Protein AF-A0A7Y2L9J0-F1 (afdb_monomer_lite)

Structure (mm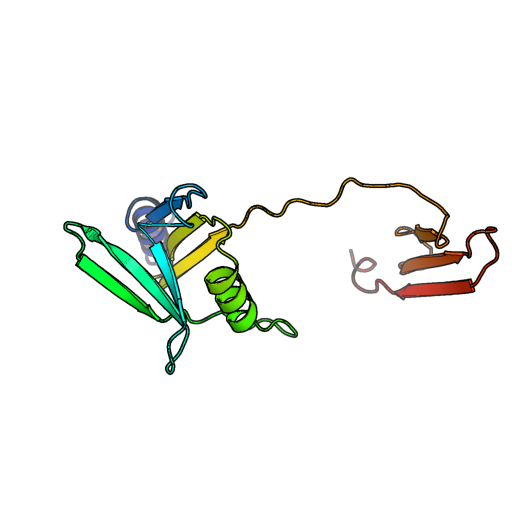CIF, N/CA/C/O backbone):
data_AF-A0A7Y2L9J0-F1
#
_entry.id   AF-A0A7Y2L9J0-F1
#
loop_
_atom_site.group_PDB
_atom_site.id
_atom_site.type_symbol
_atom_site.label_atom_id
_atom_site.label_alt_id
_atom_site.label_comp_id
_atom_site.label_asym_id
_atom_site.label_entity_id
_atom_site.label_seq_id
_atom_site.pdbx_PDB_ins_code
_atom_site.Cartn_x
_atom_site.Cartn_y
_atom_site.Cartn_z
_atom_site.occupancy
_atom_site.B_iso_or_equiv
_atom_site.auth_seq_id
_atom_site.auth_comp_id
_atom_site.auth_asym_id
_atom_site.auth_atom_id
_atom_site.pdbx_PDB_model_num
ATOM 1 N N . HIS A 1 1 ? 18.841 -3.427 34.883 1.00 58.50 1 HIS A N 1
ATOM 2 C CA . HIS A 1 1 ? 17.382 -3.482 35.114 1.00 58.50 1 HIS A CA 1
ATOM 3 C C . HIS A 1 1 ? 16.718 -2.318 34.394 1.00 58.50 1 HIS A C 1
ATOM 5 O O . HIS A 1 1 ? 17.109 -1.184 34.636 1.00 58.50 1 HIS A O 1
ATOM 11 N N . ILE A 1 2 ? 15.777 -2.582 33.481 1.00 63.69 2 ILE A N 1
ATOM 12 C CA . ILE A 1 2 ? 15.015 -1.525 32.793 1.00 63.69 2 ILE A CA 1
ATOM 13 C C . ILE A 1 2 ? 13.953 -1.020 33.776 1.00 63.69 2 ILE A C 1
ATOM 15 O O . ILE A 1 2 ? 12.999 -1.743 34.050 1.00 63.69 2 ILE A O 1
ATOM 19 N N . ASN A 1 3 ? 14.118 0.191 34.311 1.00 78.94 3 ASN A N 1
ATOM 20 C CA . ASN A 1 3 ? 13.195 0.798 35.276 1.00 78.94 3 ASN A CA 1
ATOM 21 C C . ASN A 1 3 ? 12.629 2.131 34.753 1.00 78.94 3 ASN A C 1
ATOM 23 O O . ASN A 1 3 ? 13.171 2.757 33.844 1.00 78.94 3 ASN A O 1
ATOM 27 N N . GLY A 1 4 ? 11.511 2.578 35.332 1.00 85.75 4 GLY A N 1
ATOM 28 C CA . GLY A 1 4 ? 10.929 3.894 35.047 1.00 85.75 4 GLY A CA 1
ATOM 29 C C . GLY A 1 4 ? 10.205 3.990 33.696 1.00 85.75 4 GLY A C 1
ATOM 30 O O . GLY A 1 4 ? 9.421 3.113 33.326 1.00 85.75 4 GLY A O 1
ATOM 31 N N . LYS A 1 5 ? 10.427 5.090 32.962 1.00 83.94 5 LYS A N 1
ATOM 32 C CA . LYS A 1 5 ? 9.701 5.417 31.715 1.00 83.94 5 LYS A CA 1
ATOM 33 C C . LYS A 1 5 ? 9.879 4.362 30.618 1.00 83.94 5 LYS A C 1
ATOM 35 O O . LYS A 1 5 ? 8.947 4.113 29.857 1.00 83.94 5 LYS A O 1
ATOM 40 N N . GLU A 1 6 ? 11.046 3.729 30.535 1.00 82.88 6 GLU A N 1
ATOM 41 C CA . GLU A 1 6 ? 11.325 2.697 29.527 1.00 82.88 6 GLU A CA 1
ATOM 42 C C . GLU A 1 6 ? 10.538 1.409 29.775 1.00 82.88 6 GLU A C 1
ATOM 44 O O . GLU A 1 6 ? 9.996 0.827 28.836 1.00 82.88 6 GLU A O 1
ATOM 49 N N . TYR A 1 7 ? 10.382 1.013 31.041 1.00 86.31 7 TYR A N 1
ATOM 50 C CA . TYR A 1 7 ? 9.562 -0.137 31.417 1.00 86.31 7 TYR A CA 1
ATOM 51 C C . TYR A 1 7 ? 8.086 0.082 31.058 1.00 86.31 7 TYR A C 1
ATOM 53 O O . TYR A 1 7 ? 7.443 -0.802 30.492 1.00 86.31 7 TYR A O 1
ATOM 61 N N . GLN A 1 8 ? 7.558 1.286 31.305 1.00 86.25 8 GLN A N 1
ATOM 62 C CA . GLN A 1 8 ? 6.183 1.631 30.929 1.00 86.25 8 GLN A CA 1
ATOM 63 C C . GLN A 1 8 ? 5.983 1.619 29.409 1.00 86.25 8 GLN A C 1
ATOM 65 O O . GLN A 1 8 ? 5.018 1.028 28.931 1.00 86.25 8 GLN A O 1
ATOM 70 N N . LYS A 1 9 ? 6.930 2.169 28.632 1.00 86.50 9 LYS A N 1
ATOM 71 C CA . LYS A 1 9 ? 6.905 2.071 27.160 1.00 86.50 9 LYS A CA 1
ATOM 72 C C . LYS A 1 9 ? 6.875 0.614 26.693 1.00 86.50 9 LYS A C 1
ATOM 74 O O . LYS A 1 9 ? 6.109 0.271 25.793 1.00 86.50 9 LYS A O 1
ATOM 79 N N . LEU A 1 10 ? 7.685 -0.248 27.310 1.00 86.62 10 LEU A N 1
ATOM 80 C CA . LEU A 1 10 ? 7.726 -1.671 26.985 1.00 86.62 10 LEU A CA 1
ATOM 81 C C . LEU A 1 10 ? 6.393 -2.359 27.314 1.00 86.62 10 LEU A C 1
ATOM 83 O O . LEU A 1 10 ? 5.890 -3.125 26.495 1.00 86.62 10 LEU A O 1
ATOM 87 N N . LYS A 1 11 ? 5.791 -2.045 28.468 1.00 86.50 11 LYS A N 1
ATOM 88 C CA . LYS A 1 11 ? 4.487 -2.569 28.897 1.00 86.50 11 LYS A CA 1
ATOM 89 C C . LYS A 1 11 ? 3.362 -2.151 27.948 1.00 86.50 11 LYS A C 1
ATOM 91 O O . LYS A 1 11 ? 2.595 -3.013 27.524 1.00 86.50 11 LYS A O 1
ATOM 96 N N . THR A 1 12 ? 3.302 -0.877 27.553 1.00 85.81 12 THR A N 1
ATOM 97 C CA . THR A 1 12 ? 2.335 -0.380 26.559 1.00 85.81 12 THR A CA 1
ATOM 98 C C . THR A 1 12 ? 2.509 -1.102 25.228 1.00 85.81 12 THR A C 1
ATOM 100 O O . THR A 1 12 ? 1.557 -1.686 24.722 1.00 85.81 12 THR A O 1
ATOM 103 N N . LYS A 1 13 ? 3.742 -1.181 24.711 1.00 85.31 13 LYS A N 1
ATOM 104 C CA . LYS A 1 13 ? 4.046 -1.895 23.460 1.00 85.31 13 LYS A CA 1
ATOM 105 C C . LYS A 1 13 ? 3.641 -3.373 23.520 1.00 85.31 13 LYS A C 1
ATOM 107 O O . LYS A 1 13 ? 3.156 -3.923 22.534 1.00 85.31 13 LYS A O 1
ATOM 112 N N . TRP A 1 14 ? 3.838 -4.029 24.663 1.00 85.69 14 TRP A N 1
ATOM 113 C CA . TRP A 1 14 ? 3.397 -5.408 24.887 1.00 85.69 14 TRP A CA 1
ATOM 114 C C . TRP A 1 14 ? 1.875 -5.550 24.880 1.00 85.69 14 TRP A C 1
ATOM 116 O O . TRP A 1 14 ? 1.360 -6.498 24.288 1.00 85.69 14 TRP A O 1
ATOM 126 N N . GLN A 1 15 ? 1.156 -4.625 25.516 1.00 85.12 15 GLN A N 1
ATOM 127 C CA . GLN A 1 15 ? -0.305 -4.631 25.521 1.00 85.12 15 GLN A CA 1
ATOM 128 C C . GLN A 1 15 ? -0.877 -4.372 24.125 1.00 85.12 15 GLN A C 1
ATOM 130 O O . GLN A 1 15 ? -1.710 -5.156 23.682 1.00 85.12 15 GLN A O 1
ATOM 135 N N . GLU A 1 16 ? -0.379 -3.362 23.407 1.00 85.25 16 GLU A N 1
ATOM 136 C CA . GLU A 1 16 ? -0.790 -3.035 22.031 1.00 85.25 16 GLU A CA 1
ATOM 137 C C . GLU A 1 16 ? -0.548 -4.202 21.057 1.00 85.25 16 GLU A C 1
ATOM 139 O O . GLU A 1 16 ? -1.363 -4.491 20.187 1.00 85.25 16 GLU A O 1
ATOM 144 N N . ARG A 1 17 ? 0.541 -4.961 21.231 1.00 79.81 17 ARG A N 1
ATOM 145 C CA . ARG A 1 17 ? 0.794 -6.164 20.417 1.00 79.81 17 ARG A CA 1
ATOM 146 C C . ARG A 1 17 ? -0.216 -7.288 20.650 1.00 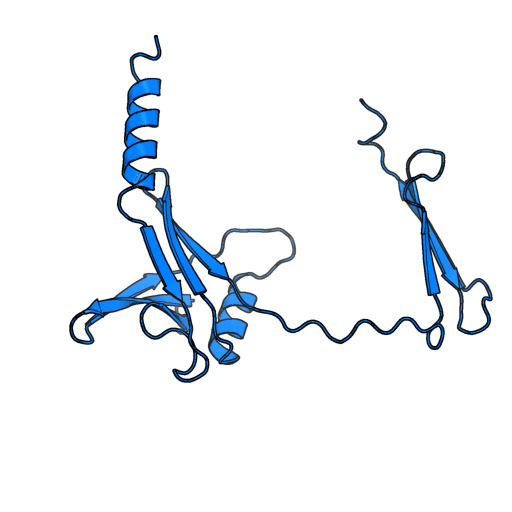79.81 17 ARG A C 1
ATOM 148 O O . ARG A 1 17 ? -0.412 -8.105 19.756 1.00 79.81 17 ARG A O 1
ATOM 155 N N . ARG A 1 18 ? -0.815 -7.370 21.841 1.00 76.75 18 ARG A N 1
ATOM 156 C CA . ARG A 1 18 ? -1.741 -8.454 22.220 1.00 76.75 18 ARG A CA 1
ATOM 157 C C . ARG A 1 18 ? -3.211 -8.048 22.154 1.00 76.75 18 ARG A C 1
ATOM 159 O O . ARG A 1 18 ? -4.065 -8.925 22.099 1.00 76.75 18 ARG A O 1
ATOM 166 N N . LYS A 1 19 ? -3.514 -6.751 22.201 1.00 73.69 19 LYS A N 1
ATOM 167 C CA . LYS A 1 19 ? -4.869 -6.195 22.239 1.00 73.69 19 LYS A CA 1
ATOM 168 C C . LYS A 1 19 ? -4.981 -5.058 21.227 1.00 73.69 19 LYS A C 1
ATOM 170 O O . LYS A 1 19 ? -4.120 -4.190 21.192 1.00 73.69 19 LYS A O 1
ATOM 175 N N . GLY A 1 20 ? -6.066 -5.046 20.453 1.00 69.50 20 GLY A N 1
ATOM 176 C CA . GLY A 1 20 ? -6.329 -3.985 19.472 1.00 69.50 20 GLY A CA 1
ATOM 177 C C . GLY A 1 20 ? -5.794 -4.259 18.064 1.00 69.50 20 GLY A C 1
ATOM 178 O O . GLY A 1 20 ? -5.693 -3.323 17.277 1.00 69.50 20 GLY A O 1
ATOM 179 N N . ASN A 1 21 ? -5.479 -5.520 17.744 1.00 80.38 21 ASN A N 1
ATOM 180 C CA . ASN A 1 21 ? -5.181 -5.934 16.376 1.00 80.38 21 ASN A CA 1
ATOM 181 C C . ASN A 1 21 ? -6.410 -6.602 15.756 1.00 80.38 21 ASN A C 1
ATOM 183 O O . ASN A 1 21 ? -6.978 -7.520 16.347 1.00 80.38 21 ASN A O 1
ATOM 187 N N . LEU A 1 22 ? -6.805 -6.146 14.570 1.00 87.44 22 LEU A N 1
ATOM 188 C CA . LEU A 1 22 ? -7.852 -6.765 13.758 1.00 87.44 22 LEU A CA 1
ATOM 189 C C . LEU A 1 22 ? -7.223 -7.182 12.439 1.00 87.44 22 LEU A C 1
ATOM 191 O O . LEU A 1 22 ? -6.637 -6.349 11.758 1.00 87.44 22 LEU A O 1
ATOM 195 N N . TYR A 1 23 ? -7.385 -8.442 12.059 1.00 89.56 23 TYR A N 1
ATOM 196 C CA . TYR A 1 23 ? -7.053 -8.897 10.718 1.00 89.56 23 TYR A CA 1
ATOM 197 C C . TYR A 1 23 ? -8.323 -9.364 10.026 1.00 89.56 23 TYR A C 1
ATOM 199 O O . TYR A 1 23 ? -9.092 -10.157 10.572 1.00 89.56 23 TYR A O 1
ATOM 207 N N . SER A 1 24 ? -8.545 -8.861 8.820 1.00 89.31 24 SER A N 1
ATOM 208 C CA . SER A 1 24 ? -9.672 -9.251 8.000 1.00 89.31 24 SER A CA 1
ATOM 209 C C . SER A 1 24 ? -9.214 -9.493 6.575 1.00 89.31 24 SER A C 1
ATOM 211 O O . SER A 1 24 ? -8.673 -8.607 5.918 1.00 89.31 24 SER A O 1
ATOM 213 N N . ARG A 1 25 ? -9.462 -10.708 6.096 1.00 89.31 25 ARG A N 1
ATOM 214 C CA . ARG A 1 25 ? -9.143 -11.129 4.738 1.00 89.31 25 ARG A CA 1
ATOM 215 C C . ARG A 1 25 ? -10.321 -10.851 3.803 1.00 89.31 25 ARG A C 1
ATOM 217 O O . ARG A 1 25 ? -11.462 -11.172 4.133 1.00 89.31 25 ARG A O 1
ATOM 224 N N . GLY A 1 26 ? -10.031 -10.274 2.641 1.00 85.75 26 GLY A N 1
ATOM 225 C CA . GLY A 1 26 ? -10.986 -10.149 1.544 1.00 85.75 26 GLY A CA 1
ATOM 226 C C . GLY A 1 26 ? -11.167 -11.458 0.779 1.00 85.75 26 GLY A C 1
ATOM 227 O O . GLY A 1 26 ? -10.253 -12.272 0.689 1.00 85.75 26 GLY A O 1
ATOM 228 N N . ASP A 1 27 ? -12.352 -11.644 0.210 1.00 78.44 27 ASP A N 1
ATOM 229 C CA . ASP A 1 27 ? -12.738 -12.822 -0.558 1.00 78.44 27 ASP A CA 1
ATOM 230 C C . ASP A 1 27 ? -13.367 -12.383 -1.889 1.00 78.44 27 ASP A C 1
ATOM 232 O O . ASP A 1 27 ? -14.320 -11.595 -1.929 1.00 78.44 27 ASP A O 1
ATOM 236 N N . LYS A 1 28 ? -12.837 -12.908 -3.000 1.00 79.94 28 LYS A N 1
ATOM 237 C CA . LYS A 1 28 ? -13.317 -12.612 -4.357 1.00 79.94 28 LYS A CA 1
ATOM 238 C C . LYS A 1 28 ? -14.797 -12.975 -4.521 1.00 79.94 28 LYS A C 1
ATOM 240 O O . LYS A 1 28 ? -15.560 -12.193 -5.085 1.00 79.94 28 LYS A O 1
ATOM 245 N N . SER A 1 29 ? -15.236 -14.098 -3.944 1.00 78.25 29 SER A N 1
ATOM 246 C CA . SER A 1 29 ? -16.634 -14.556 -3.975 1.00 78.25 29 SER A CA 1
ATOM 247 C C . SER A 1 29 ? -17.592 -13.627 -3.219 1.00 78.25 29 SER A C 1
ATOM 249 O O . SER A 1 29 ? -18.805 -13.671 -3.428 1.00 78.25 29 SER A O 1
ATOM 251 N N . LYS A 1 30 ? -17.058 -12.764 -2.344 1.00 76.19 30 LYS A N 1
ATOM 252 C CA . LYS A 1 30 ? -17.811 -11.814 -1.513 1.00 76.19 30 LYS A CA 1
ATOM 253 C C . LYS A 1 30 ? -17.617 -10.356 -1.939 1.00 76.19 30 LYS A C 1
ATOM 255 O O . LYS A 1 30 ? -17.971 -9.448 -1.183 1.00 76.19 30 LYS A O 1
ATOM 260 N N . LYS A 1 31 ? -17.106 -10.127 -3.158 1.00 71.50 31 LYS A N 1
ATOM 261 C CA . LYS A 1 31 ? -16.792 -8.793 -3.703 1.00 71.50 31 LYS A CA 1
ATOM 262 C C . LYS A 1 31 ? -15.828 -8.027 -2.785 1.00 71.50 31 LYS A C 1
ATOM 264 O O . LYS A 1 31 ? -16.106 -6.904 -2.362 1.00 71.50 31 LYS A O 1
ATOM 269 N N . GLY A 1 32 ? -14.740 -8.684 -2.389 1.00 77.75 32 GLY A N 1
ATOM 270 C CA . GLY A 1 32 ? -13.706 -8.120 -1.528 1.00 77.75 32 GLY A CA 1
ATOM 271 C C . GLY A 1 32 ? -13.947 -8.411 -0.051 1.00 77.75 32 GLY A C 1
ATOM 272 O O . GLY A 1 32 ? -14.236 -9.540 0.335 1.00 77.75 32 GLY A O 1
ATOM 273 N N . ASN A 1 33 ? -13.784 -7.409 0.809 1.00 79.25 33 ASN A N 1
ATOM 274 C CA . ASN A 1 33 ? -13.802 -7.614 2.254 1.00 79.25 33 ASN A CA 1
ATOM 275 C C . ASN A 1 33 ? -15.121 -7.136 2.896 1.00 79.25 33 ASN A C 1
ATOM 277 O O . ASN A 1 33 ? -15.498 -5.966 2.801 1.00 79.25 33 ASN A O 1
ATOM 281 N N . LEU A 1 34 ? -15.845 -8.066 3.532 1.00 76.38 34 LEU A N 1
ATOM 282 C CA . LEU A 1 34 ? -17.144 -7.800 4.166 1.00 76.38 34 LEU A CA 1
ATOM 283 C C . LEU A 1 34 ? -17.025 -7.119 5.533 1.00 76.38 34 LEU A C 1
ATOM 285 O O . LEU A 1 34 ? -17.916 -6.353 5.910 1.00 76.38 34 LEU A O 1
ATOM 289 N N . ASN A 1 35 ? -15.944 -7.392 6.265 1.00 84.88 35 ASN A N 1
ATOM 290 C CA . ASN A 1 35 ? -15.755 -6.902 7.629 1.00 84.88 35 ASN A CA 1
ATOM 291 C C . ASN A 1 35 ? -15.026 -5.559 7.658 1.00 84.88 35 ASN A C 1
ATOM 293 O O . ASN A 1 35 ? -15.282 -4.761 8.554 1.00 84.88 35 ASN A O 1
ATOM 297 N N . THR A 1 36 ? -14.171 -5.284 6.673 1.00 88.00 36 THR A N 1
ATOM 298 C CA . THR A 1 36 ? -13.450 -4.014 6.540 1.00 88.00 36 THR A CA 1
ATOM 299 C C . THR A 1 36 ? -13.409 -3.564 5.080 1.00 88.00 36 THR A C 1
ATOM 301 O O . THR A 1 36 ? -12.690 -4.161 4.282 1.00 88.00 36 THR A O 1
ATOM 304 N N . ARG A 1 37 ? -14.156 -2.515 4.714 1.00 89.81 37 ARG A N 1
ATOM 305 C CA . ARG A 1 37 ? -14.290 -2.043 3.323 1.00 89.81 37 ARG A CA 1
ATOM 306 C C . ARG A 1 37 ? -13.819 -0.597 3.153 1.00 89.81 37 ARG A C 1
ATOM 308 O O . ARG A 1 37 ? -14.137 0.237 3.992 1.00 89.81 37 ARG A O 1
ATOM 315 N N . ILE A 1 38 ? -13.080 -0.310 2.083 1.00 90.88 38 ILE A N 1
ATOM 316 C CA . ILE A 1 38 ? -12.747 1.056 1.673 1.00 90.88 38 ILE A CA 1
ATOM 317 C C . ILE A 1 38 ? -13.985 1.634 0.984 1.00 90.88 38 ILE A C 1
ATOM 319 O O . ILE A 1 38 ? -14.559 0.992 0.110 1.00 90.88 38 ILE A O 1
ATOM 323 N N . GLU A 1 39 ? -14.413 2.815 1.411 1.00 90.94 39 GLU A N 1
ATOM 324 C CA . GLU A 1 39 ? -15.506 3.564 0.798 1.00 90.94 39 GLU A CA 1
ATOM 325 C C . GLU A 1 39 ? -15.045 4.995 0.528 1.00 90.94 39 GLU A C 1
ATOM 327 O O . GLU A 1 39 ? -14.664 5.721 1.451 1.00 90.94 39 GLU A O 1
ATOM 332 N N . VAL A 1 40 ? -15.093 5.401 -0.739 1.00 89.88 40 VAL A N 1
ATOM 333 C CA . VAL A 1 40 ? -14.820 6.775 -1.166 1.00 89.88 40 VAL A CA 1
ATOM 334 C C . VAL A 1 40 ? -16.126 7.566 -1.134 1.00 89.88 40 VAL A C 1
ATOM 336 O O . VAL A 1 40 ? -17.140 7.131 -1.677 1.00 89.88 40 VAL A O 1
ATOM 339 N N . LYS A 1 41 ? -16.116 8.710 -0.447 1.00 88.88 41 LYS A N 1
ATOM 340 C CA . LYS A 1 41 ? -17.244 9.644 -0.316 1.00 88.88 41 LYS A CA 1
ATOM 341 C C . LYS A 1 41 ? -16.772 11.052 -0.682 1.00 88.88 41 LYS A C 1
ATOM 343 O O . LYS A 1 41 ? -15.571 11.309 -0.700 1.00 88.88 41 LYS A O 1
ATOM 348 N N . GLU A 1 42 ? -17.701 11.985 -0.896 1.00 85.50 42 GLU A N 1
ATOM 349 C CA . GLU A 1 42 ? -17.381 13.381 -1.260 1.00 85.50 42 GLU A CA 1
ATOM 350 C C . GLU A 1 42 ? -16.379 14.055 -0.304 1.00 85.50 42 GLU A C 1
ATOM 352 O O . GLU A 1 42 ? -15.557 14.862 -0.722 1.00 85.50 42 GLU A O 1
ATOM 357 N N . ASN A 1 43 ? -16.407 13.704 0.986 1.00 87.12 43 ASN A N 1
ATOM 358 C CA . ASN A 1 43 ? -15.554 14.289 2.027 1.00 87.12 43 ASN A CA 1
ATOM 359 C C . ASN A 1 43 ? -14.292 13.461 2.364 1.00 87.12 43 ASN A C 1
ATOM 361 O O . ASN A 1 43 ? -13.603 13.746 3.359 1.00 87.12 43 ASN A O 1
ATOM 365 N N . GLY A 1 44 ? -13.988 12.446 1.550 1.00 88.25 44 GLY A N 1
ATOM 366 C CA . GLY A 1 44 ? -12.756 11.664 1.599 1.00 88.25 44 GLY A CA 1
ATOM 367 C C . GLY A 1 44 ? -12.969 10.152 1.632 1.00 88.25 44 GLY A C 1
ATOM 368 O O . GLY A 1 44 ? -14.062 9.630 1.413 1.00 88.25 44 GLY A O 1
ATOM 369 N N . THR A 1 45 ? -11.889 9.444 1.944 1.00 91.00 45 THR A N 1
ATOM 370 C CA . THR A 1 45 ? -11.841 7.979 1.937 1.00 91.00 45 THR A CA 1
ATOM 371 C C . THR A 1 45 ? -11.988 7.422 3.350 1.00 91.00 45 THR A C 1
ATOM 373 O O . THR A 1 45 ? -11.314 7.865 4.285 1.00 91.00 45 THR A O 1
ATOM 376 N N . PHE A 1 46 ? -12.860 6.431 3.523 1.00 92.81 46 PHE A N 1
ATOM 377 C CA . PHE A 1 46 ? -13.194 5.844 4.819 1.00 92.81 46 PHE A CA 1
ATOM 378 C C . PHE A 1 46 ? -12.977 4.337 4.825 1.00 92.81 46 PHE A C 1
ATOM 380 O O . PHE A 1 46 ? -13.230 3.651 3.841 1.00 92.81 46 PHE A O 1
ATOM 387 N N . LEU A 1 47 ? -12.575 3.810 5.978 1.00 93.06 47 LEU A N 1
ATOM 388 C CA . LEU A 1 47 ? -12.649 2.394 6.283 1.00 93.06 47 LEU A CA 1
ATOM 389 C C . LEU A 1 47 ? -13.954 2.121 7.033 1.00 93.06 47 LEU A C 1
ATOM 391 O O . LEU A 1 47 ? -14.112 2.529 8.186 1.00 93.06 47 LEU A O 1
ATOM 395 N N . ARG A 1 48 ? -14.879 1.411 6.391 1.00 93.19 48 ARG A N 1
ATOM 396 C CA . ARG A 1 48 ? -16.057 0.831 7.035 1.00 93.19 48 ARG A CA 1
ATOM 397 C C . ARG A 1 48 ? -15.652 -0.439 7.770 1.00 93.19 48 ARG A C 1
ATOM 399 O O . ARG A 1 48 ? -15.176 -1.372 7.131 1.00 93.19 48 ARG A O 1
ATOM 406 N N . ILE A 1 49 ? -15.905 -0.514 9.070 1.00 92.56 49 ILE A N 1
ATOM 407 C CA . ILE A 1 49 ? -15.598 -1.668 9.922 1.00 92.56 49 ILE A CA 1
ATOM 408 C C . ILE A 1 49 ? -16.909 -2.232 10.477 1.00 92.56 49 ILE A C 1
ATOM 410 O O . ILE A 1 49 ? -17.690 -1.504 11.085 1.00 92.56 49 ILE A O 1
ATOM 414 N N . ASN A 1 50 ? -17.165 -3.520 10.260 1.00 91.31 50 ASN A N 1
ATOM 415 C CA . ASN A 1 50 ? -18.314 -4.230 10.819 1.00 91.31 50 ASN A CA 1
ATOM 416 C C . ASN A 1 50 ? -18.083 -4.509 12.310 1.00 91.31 50 ASN A C 1
ATOM 418 O O . ASN A 1 50 ? -17.068 -5.098 12.675 1.00 91.31 50 ASN A O 1
ATOM 422 N N . VAL A 1 51 ? -19.031 -4.106 13.155 1.00 90.25 51 VAL A N 1
ATOM 423 C CA . VAL A 1 51 ? -18.983 -4.302 14.617 1.00 90.25 51 VAL A CA 1
ATOM 424 C C . VAL A 1 51 ? -20.011 -5.327 15.116 1.00 90.25 51 VAL A C 1
ATOM 426 O O . VAL A 1 51 ? -20.252 -5.427 16.314 1.00 90.25 51 VAL A O 1
ATOM 429 N N . GLY A 1 52 ? -20.595 -6.113 14.205 1.00 87.88 52 GLY A N 1
ATOM 430 C CA . GLY A 1 52 ? -21.614 -7.128 14.488 1.00 87.88 52 GLY A CA 1
ATOM 431 C C . GLY A 1 52 ? -23.018 -6.677 14.083 1.00 87.88 52 GLY A C 1
ATOM 432 O O . GLY A 1 52 ? -23.265 -5.493 13.890 1.00 87.88 52 GLY A O 1
ATOM 433 N N . GLU A 1 53 ? -23.946 -7.625 13.911 1.00 88.88 53 GLU A N 1
ATOM 434 C CA . GLU A 1 53 ? -25.374 -7.345 13.637 1.00 88.88 53 GLU A CA 1
ATOM 435 C C . GLU A 1 53 ? -25.636 -6.382 12.458 1.00 88.88 53 GLU A C 1
ATOM 437 O O . GLU A 1 53 ? -26.605 -5.629 12.464 1.00 88.88 53 GLU A O 1
ATOM 442 N N . ARG A 1 54 ? -24.762 -6.381 11.438 1.00 84.69 54 ARG A N 1
ATOM 443 C CA . ARG A 1 54 ? -24.803 -5.424 10.308 1.00 84.69 54 ARG A CA 1
ATOM 444 C C . ARG A 1 54 ? -24.686 -3.952 10.739 1.00 84.69 54 ARG A C 1
ATOM 446 O O . ARG A 1 54 ? -25.096 -3.058 10.003 1.00 84.69 54 ARG A O 1
ATOM 453 N N . LYS A 1 55 ? -24.107 -3.693 11.910 1.00 91.81 55 LYS A N 1
ATOM 454 C CA . LYS A 1 55 ? -23.712 -2.363 12.372 1.00 91.81 55 LYS A CA 1
ATOM 455 C C . LYS A 1 55 ? -22.291 -2.078 11.905 1.00 91.81 55 LYS A C 1
ATOM 457 O O . LYS A 1 55 ? -21.427 -2.958 11.904 1.00 91.81 55 LYS A O 1
ATOM 462 N N . TYR A 1 56 ? -22.051 -0.830 11.525 1.00 93.44 56 TYR A N 1
ATOM 463 C CA . TYR A 1 56 ? -20.773 -0.395 10.980 1.00 93.44 56 TYR A CA 1
ATOM 464 C C . TYR A 1 56 ? -20.289 0.872 11.669 1.00 93.44 56 TYR A C 1
ATOM 466 O O . TYR A 1 56 ? -21.077 1.765 11.972 1.00 93.44 56 TYR A O 1
ATOM 474 N N . VAL A 1 57 ? -18.977 0.960 11.859 1.00 93.62 57 VAL A N 1
ATOM 475 C CA . VAL A 1 57 ? -18.283 2.202 12.207 1.00 93.62 57 VAL A CA 1
ATOM 476 C C . VAL A 1 57 ? -17.419 2.642 11.033 1.00 93.62 57 VAL A C 1
ATOM 478 O O . VAL A 1 57 ? -16.969 1.817 10.237 1.00 93.62 57 VAL A O 1
ATOM 481 N N . TYR A 1 58 ? -17.194 3.946 10.918 1.00 93.44 58 TYR A N 1
ATOM 482 C CA . TYR A 1 58 ? -16.447 4.543 9.816 1.00 93.44 58 TYR A CA 1
ATOM 483 C C . TYR A 1 58 ? -15.250 5.307 10.363 1.00 93.44 58 TYR A C 1
ATOM 485 O O . TYR A 1 58 ? -15.411 6.233 11.154 1.00 93.44 58 TYR A O 1
ATOM 493 N N . ALA A 1 59 ? -14.054 4.932 9.921 1.00 91.81 59 ALA A N 1
ATOM 494 C CA . ALA A 1 59 ? -12.823 5.638 10.245 1.00 91.81 59 ALA A CA 1
ATOM 495 C C . ALA A 1 59 ? -12.304 6.347 8.994 1.00 91.81 59 ALA A C 1
ATOM 497 O O . ALA A 1 59 ? -12.098 5.705 7.965 1.00 91.81 59 ALA A O 1
ATOM 498 N N . LYS A 1 60 ? -12.089 7.664 9.062 1.00 91.44 60 LYS A N 1
ATOM 499 C CA . LYS A 1 60 ? -11.466 8.399 7.955 1.00 91.44 60 LYS A CA 1
ATOM 500 C C . LYS A 1 60 ? -10.024 7.917 7.789 1.00 91.44 60 LYS A C 1
ATOM 502 O O . LYS A 1 60 ? -9.263 7.918 8.755 1.00 91.44 60 LYS A O 1
ATOM 507 N N . ILE A 1 61 ? -9.653 7.501 6.582 1.00 89.50 61 ILE A N 1
ATOM 508 C CA . ILE A 1 61 ? -8.289 7.071 6.279 1.00 89.50 61 ILE A CA 1
ATOM 509 C C . ILE A 1 61 ? -7.479 8.315 5.926 1.00 89.50 61 ILE A C 1
ATOM 511 O O . ILE A 1 61 ? -7.806 9.033 4.987 1.00 89.50 61 ILE A O 1
ATOM 515 N N . GLN A 1 62 ? -6.406 8.557 6.673 1.00 84.81 62 GLN A N 1
ATOM 516 C CA . GLN A 1 62 ? -5.391 9.538 6.305 1.00 84.81 62 GLN A CA 1
ATOM 517 C C . GLN A 1 62 ? -4.214 8.787 5.701 1.00 84.81 62 GLN A C 1
ATOM 519 O O . GLN A 1 62 ? -3.420 8.162 6.410 1.00 84.81 62 GLN A O 1
ATOM 524 N N . ALA A 1 63 ? -4.127 8.794 4.375 1.00 74.75 63 ALA A N 1
ATOM 525 C CA . ALA A 1 63 ? -3.016 8.161 3.697 1.00 74.75 63 ALA A CA 1
ATOM 526 C C . ALA A 1 63 ? -1.732 8.948 4.011 1.00 74.75 63 ALA A C 1
ATOM 528 O O . ALA A 1 63 ? -1.637 10.138 3.729 1.00 74.75 63 ALA A O 1
ATOM 529 N N . GLY A 1 64 ? -0.746 8.309 4.648 1.00 67.25 64 GLY A N 1
ATOM 530 C CA . GLY A 1 64 ? 0.480 9.009 5.044 1.00 67.25 64 GLY A CA 1
ATOM 531 C C . GLY A 1 64 ? 1.198 9.636 3.842 1.00 67.25 64 GLY A C 1
ATOM 532 O O . GLY A 1 64 ? 1.217 9.051 2.760 1.00 67.25 64 GLY A O 1
ATOM 533 N N . TRP A 1 65 ? 1.848 10.782 4.032 1.00 54.03 65 TRP A N 1
ATOM 534 C CA . TRP A 1 65 ? 2.597 11.464 2.973 1.00 54.03 65 TRP A CA 1
ATOM 535 C C . TRP A 1 65 ? 3.794 10.626 2.480 1.00 54.03 65 TRP A C 1
ATOM 537 O O . TRP A 1 65 ? 4.584 10.125 3.283 1.00 54.03 65 TRP A O 1
ATOM 547 N N . LYS A 1 66 ? 3.950 10.467 1.158 1.00 55.84 66 LYS A N 1
ATOM 548 C CA . LYS A 1 66 ? 5.190 9.986 0.523 1.00 55.84 66 LYS A CA 1
ATOM 549 C C . LYS A 1 66 ? 5.394 10.741 -0.792 1.00 55.84 66 LYS A C 1
ATOM 551 O O . LYS A 1 66 ? 4.485 10.789 -1.616 1.00 55.84 66 LYS A O 1
ATOM 556 N N . LYS A 1 67 ? 6.584 11.326 -0.978 1.00 46.88 67 LYS A N 1
ATOM 557 C CA . LYS A 1 67 ? 6.959 12.087 -2.183 1.00 46.88 67 LYS A CA 1
ATOM 558 C C . LYS A 1 67 ? 6.647 11.253 -3.439 1.00 46.88 67 LYS A C 1
ATOM 560 O O . LYS A 1 67 ? 7.038 10.089 -3.502 1.00 46.88 67 LYS A O 1
ATOM 565 N N . ASN A 1 68 ? 5.929 11.846 -4.393 1.00 53.66 68 ASN A N 1
ATOM 566 C CA . ASN A 1 68 ? 5.554 11.264 -5.693 1.00 53.66 68 ASN A CA 1
ATOM 567 C C . ASN A 1 68 ? 4.582 10.064 -5.675 1.00 53.66 68 ASN A C 1
ATOM 569 O O . ASN A 1 68 ? 4.508 9.343 -6.666 1.00 53.66 68 ASN A O 1
ATOM 573 N N . LYS A 1 69 ? 3.819 9.821 -4.597 1.00 62.72 69 LYS A N 1
ATOM 574 C CA . LYS A 1 69 ? 2.722 8.831 -4.626 1.00 62.72 69 LYS A CA 1
ATOM 575 C C . LYS A 1 69 ? 1.432 9.402 -4.046 1.00 62.72 69 LYS A C 1
ATOM 577 O O . LYS A 1 69 ? 1.358 9.655 -2.845 1.00 62.72 69 LYS A O 1
ATOM 582 N N . ASN A 1 70 ? 0.400 9.521 -4.884 1.00 74.94 70 ASN A N 1
ATOM 583 C CA . ASN A 1 70 ? -0.957 9.802 -4.428 1.00 74.94 70 ASN A CA 1
ATOM 584 C C . ASN A 1 70 ? -1.571 8.521 -3.839 1.00 74.94 70 ASN A C 1
ATOM 586 O O . ASN A 1 70 ? -2.213 7.735 -4.530 1.00 74.94 70 ASN A O 1
ATOM 590 N N . ARG A 1 71 ? -1.327 8.282 -2.547 1.00 74.12 71 ARG A N 1
ATOM 591 C CA . ARG A 1 71 ? -1.875 7.110 -1.852 1.00 74.12 71 ARG A CA 1
ATOM 592 C C . ARG A 1 71 ? -3.401 7.146 -1.721 1.00 74.12 71 ARG A C 1
ATOM 594 O O . ARG A 1 71 ? -3.987 6.084 -1.553 1.00 74.12 71 ARG A O 1
ATOM 601 N N . GLU A 1 72 ? -4.034 8.316 -1.797 1.00 78.12 72 GLU A N 1
ATOM 602 C CA . GLU A 1 72 ? -5.500 8.402 -1.840 1.00 78.12 72 GLU A CA 1
ATOM 603 C C . GLU A 1 72 ? -6.034 7.832 -3.155 1.00 78.12 72 GLU A C 1
ATOM 605 O O . GLU A 1 72 ? -6.969 7.038 -3.122 1.00 78.12 72 GLU A O 1
ATOM 610 N N . GLY A 1 73 ? -5.362 8.129 -4.274 1.00 82.12 73 GLY A N 1
ATOM 611 C CA . GLY A 1 73 ? -5.664 7.534 -5.579 1.00 82.12 73 GLY A CA 1
ATOM 612 C C . GLY A 1 73 ? -5.583 6.006 -5.559 1.00 82.12 73 GLY A C 1
ATOM 613 O O . GLY A 1 73 ? -6.512 5.340 -5.994 1.00 82.12 73 GLY A O 1
ATOM 614 N N . ILE A 1 74 ? -4.543 5.443 -4.934 1.00 82.94 74 ILE A N 1
ATOM 615 C CA . ILE A 1 74 ? -4.411 3.981 -4.779 1.00 82.94 74 ILE A CA 1
ATOM 616 C C . ILE A 1 74 ? -5.597 3.398 -3.991 1.00 82.94 74 ILE A C 1
ATOM 618 O O . ILE A 1 74 ? -6.158 2.377 -4.374 1.00 82.94 74 ILE A O 1
ATOM 622 N N . LEU A 1 75 ? -6.008 4.030 -2.884 1.00 85.44 75 LEU A N 1
ATOM 623 C CA . LEU A 1 75 ? -7.159 3.562 -2.098 1.00 85.44 75 LEU A CA 1
ATOM 624 C C . LEU A 1 75 ? -8.467 3.620 -2.894 1.00 85.44 75 LEU A C 1
ATOM 626 O O . LEU A 1 75 ? -9.313 2.738 -2.741 1.00 85.44 75 LEU A O 1
ATOM 630 N N . GLN A 1 76 ? -8.623 4.639 -3.734 1.00 84.81 76 GLN A N 1
ATOM 631 C CA . GLN A 1 76 ? -9.771 4.773 -4.617 1.00 84.81 76 GLN A CA 1
ATOM 632 C C . GLN A 1 76 ? -9.787 3.685 -5.700 1.00 84.81 76 GLN A C 1
ATOM 634 O O . GLN A 1 76 ? -10.798 3.003 -5.843 1.00 84.81 76 GLN A O 1
ATOM 639 N N . GLU A 1 77 ? -8.659 3.425 -6.364 1.00 85.69 77 GLU A N 1
ATOM 640 C CA . GLU A 1 77 ? -8.528 2.323 -7.331 1.00 85.69 77 GLU A CA 1
ATOM 641 C C . GLU A 1 77 ? -8.869 0.966 -6.697 1.00 85.69 77 GLU A C 1
ATOM 643 O O . GLU A 1 77 ? -9.589 0.151 -7.276 1.00 85.69 77 GLU A O 1
ATOM 648 N N . ILE A 1 78 ? -8.426 0.721 -5.460 1.00 84.88 78 ILE A N 1
ATOM 649 C CA . ILE A 1 78 ? -8.779 -0.502 -4.722 1.00 84.88 78 ILE A CA 1
ATOM 650 C C . ILE A 1 78 ? -10.291 -0.577 -4.474 1.00 84.88 78 ILE A C 1
ATOM 652 O O . ILE A 1 78 ? -10.888 -1.645 -4.614 1.00 84.88 78 ILE A O 1
ATOM 656 N N . SER A 1 79 ? -10.921 0.546 -4.117 1.00 85.00 79 SER A N 1
ATOM 657 C CA . SER A 1 79 ? -12.370 0.618 -3.902 1.00 85.00 79 SER A CA 1
ATOM 658 C C . SER A 1 79 ? -13.170 0.310 -5.174 1.00 85.00 79 SER A C 1
ATOM 660 O O . SER A 1 79 ? -14.271 -0.231 -5.075 1.00 85.00 79 SER A O 1
ATOM 662 N N . GLU A 1 80 ? -12.642 0.653 -6.349 1.00 85.19 80 GLU A N 1
ATOM 663 C CA . GLU A 1 80 ? -13.317 0.508 -7.646 1.00 85.19 80 GLU A CA 1
ATOM 664 C C . GLU A 1 80 ? -13.020 -0.842 -8.330 1.00 85.19 80 GLU A C 1
ATOM 666 O O . GLU A 1 80 ? -13.875 -1.399 -9.020 1.00 85.19 80 GLU A O 1
ATOM 671 N N . SER A 1 81 ? -11.838 -1.418 -8.097 1.00 79.25 81 SER A N 1
ATOM 672 C CA . SER A 1 81 ? -11.325 -2.591 -8.823 1.00 79.25 81 SER A CA 1
ATOM 673 C C . SER A 1 81 ? -11.980 -3.935 -8.472 1.00 79.25 81 SER A C 1
ATOM 675 O O . SER A 1 81 ? -11.729 -4.931 -9.147 1.00 79.25 81 SER A O 1
ATOM 677 N N . ASN A 1 82 ? -12.817 -4.011 -7.427 1.00 76.62 82 ASN A N 1
ATOM 678 C CA . ASN A 1 82 ? -13.372 -5.267 -6.878 1.00 76.62 82 ASN A CA 1
ATOM 679 C C . ASN A 1 82 ? -12.314 -6.340 -6.525 1.00 76.62 82 ASN A C 1
ATOM 681 O O . ASN A 1 82 ? -12.670 -7.498 -6.268 1.00 76.62 82 ASN A O 1
ATOM 685 N N . ILE A 1 83 ? -11.028 -5.978 -6.479 1.00 83.00 83 ILE A N 1
ATOM 686 C CA . ILE A 1 83 ? -9.941 -6.889 -6.126 1.00 83.00 83 ILE A CA 1
ATOM 687 C C . ILE A 1 83 ? -10.056 -7.215 -4.630 1.00 83.00 83 ILE A C 1
ATOM 689 O O . ILE A 1 83 ? -10.248 -6.314 -3.807 1.00 83.00 83 ILE A O 1
ATOM 693 N N . PRO A 1 84 ? -9.976 -8.495 -4.225 1.00 86.44 84 PRO A N 1
ATOM 694 C CA . PRO A 1 84 ? -9.930 -8.835 -2.814 1.00 86.44 84 PRO A CA 1
ATOM 695 C C . PRO A 1 84 ? -8.630 -8.331 -2.184 1.00 86.44 84 PRO A C 1
ATOM 697 O O . PRO A 1 84 ? -7.537 -8.581 -2.677 1.00 86.44 84 PRO A O 1
ATOM 700 N N . TYR A 1 85 ? -8.756 -7.664 -1.043 1.00 89.25 85 TYR A N 1
ATOM 701 C CA . TYR A 1 85 ? -7.623 -7.204 -0.251 1.00 89.25 85 TYR A CA 1
ATOM 702 C C . TYR A 1 85 ?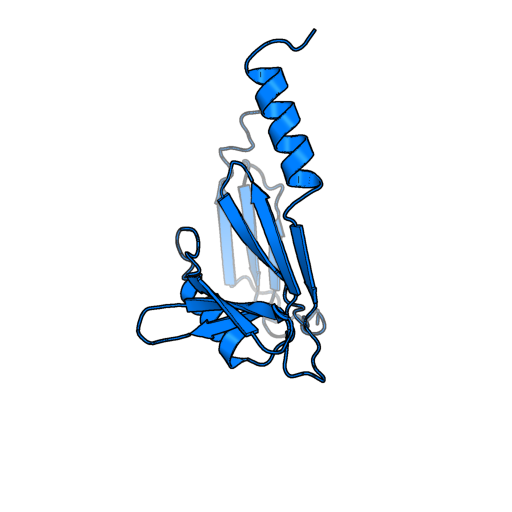 -7.830 -7.550 1.220 1.00 89.25 85 TYR A C 1
ATOM 704 O O . TYR A 1 85 ? -8.956 -7.646 1.724 1.00 89.25 85 TYR A O 1
ATOM 712 N N . SER A 1 86 ? -6.725 -7.737 1.926 1.00 91.19 86 SER A N 1
ATOM 713 C CA . SER A 1 86 ? -6.722 -7.908 3.373 1.00 91.19 86 SER A CA 1
ATOM 714 C C . SER A 1 86 ? -6.464 -6.574 4.057 1.00 91.19 86 SER A C 1
ATOM 716 O O . SER A 1 86 ? -5.697 -5.750 3.561 1.00 91.19 86 SER A O 1
ATOM 718 N N . VAL A 1 87 ? -7.100 -6.374 5.206 1.00 91.81 87 VAL A N 1
ATOM 719 C CA . VAL A 1 87 ? -6.879 -5.221 6.075 1.00 91.81 87 VAL A CA 1
ATOM 720 C C . VAL A 1 87 ? -6.375 -5.718 7.415 1.00 91.81 87 VAL A C 1
ATOM 722 O O . VAL A 1 87 ? -6.985 -6.588 8.038 1.00 91.81 87 VAL A O 1
ATOM 725 N N . GLU A 1 88 ? -5.280 -5.133 7.874 1.00 92.75 88 GLU A N 1
ATOM 726 C CA . GLU A 1 88 ? -4.774 -5.313 9.224 1.00 92.75 88 GLU A CA 1
ATOM 727 C C . GLU A 1 88 ? -4.802 -3.967 9.952 1.00 92.75 88 GLU A C 1
ATOM 729 O O . GLU A 1 88 ? -4.167 -3.006 9.523 1.00 92.75 88 GLU A O 1
ATOM 734 N N . LEU A 1 89 ? -5.542 -3.884 11.055 1.00 91.75 89 LEU A N 1
ATOM 735 C CA . LEU A 1 89 ? -5.508 -2.745 11.965 1.00 91.75 89 LEU A CA 1
ATOM 736 C C . LEU A 1 89 ? -4.558 -3.062 13.108 1.00 91.75 89 LEU A C 1
ATOM 738 O O . LEU A 1 89 ? -4.696 -4.111 13.736 1.00 91.75 89 LEU A O 1
ATOM 742 N N . LYS A 1 90 ? -3.627 -2.151 13.389 1.00 90.38 90 LYS A N 1
ATOM 743 C CA . LYS A 1 90 ? -2.696 -2.257 14.514 1.00 90.38 90 LYS A CA 1
ATOM 744 C C . LYS A 1 90 ? -2.724 -1.000 15.361 1.00 90.38 90 LYS A C 1
ATOM 746 O O . LYS A 1 90 ? -2.544 0.099 14.838 1.00 90.38 90 LYS A O 1
ATOM 751 N N . LEU A 1 91 ? -2.878 -1.169 16.670 1.00 88.62 91 LEU A N 1
ATOM 752 C CA . LEU A 1 91 ? -2.655 -0.095 17.632 1.00 88.62 91 LEU A CA 1
ATOM 753 C C . LEU A 1 91 ? -1.148 0.071 17.855 1.00 88.62 91 LEU A C 1
ATOM 755 O O . LEU A 1 91 ? -0.440 -0.896 18.138 1.00 88.62 91 LEU A O 1
ATOM 759 N N . LYS A 1 92 ? -0.644 1.291 17.696 1.00 86.19 92 LYS A N 1
ATOM 760 C CA . LYS A 1 92 ? 0.756 1.627 17.947 1.00 86.19 92 LYS A CA 1
ATOM 761 C C . LYS A 1 92 ? 0.848 3.037 18.505 1.00 86.19 92 LYS A C 1
ATOM 763 O O . LYS A 1 92 ? 0.481 3.995 17.828 1.00 86.19 92 LYS A O 1
ATOM 768 N N . ASN A 1 93 ? 1.402 3.163 19.706 1.00 85.12 93 ASN A N 1
ATOM 769 C CA . ASN A 1 93 ? 1.541 4.433 20.418 1.00 85.12 93 ASN A CA 1
ATOM 770 C C . ASN A 1 93 ? 0.205 5.200 20.524 1.00 85.12 93 ASN A C 1
ATOM 772 O O . ASN A 1 93 ? 0.173 6.410 20.315 1.00 85.12 93 ASN A O 1
ATOM 776 N N . GLY A 1 94 ? -0.900 4.498 20.787 1.00 84.19 94 GLY A N 1
ATOM 777 C CA . GLY A 1 94 ? -2.241 5.095 20.861 1.00 84.19 94 GLY A CA 1
ATOM 778 C C . GLY A 1 94 ? -2.904 5.432 19.516 1.00 84.19 94 GLY A C 1
ATOM 779 O O . GLY A 1 94 ? -4.073 5.807 19.507 1.00 84.19 94 GLY A O 1
ATOM 780 N N . SER A 1 95 ? -2.210 5.250 18.389 1.00 87.38 95 SER A N 1
ATOM 781 C CA . SER A 1 95 ? -2.754 5.470 17.044 1.00 87.38 95 SER A CA 1
ATOM 782 C C . SER A 1 95 ? -3.072 4.151 16.346 1.00 87.38 95 SER A C 1
ATOM 784 O O . SER A 1 95 ? -2.304 3.192 16.433 1.00 87.38 95 SER A O 1
ATOM 786 N N . ILE A 1 96 ? -4.188 4.102 15.618 1.00 88.88 96 ILE A N 1
ATOM 787 C CA . ILE A 1 96 ? -4.560 2.943 14.799 1.00 88.88 96 ILE A CA 1
ATOM 788 C C . ILE A 1 96 ? -3.971 3.115 13.400 1.00 88.88 96 ILE A C 1
ATOM 790 O O . ILE A 1 96 ? -4.247 4.096 12.713 1.00 88.88 96 ILE A O 1
ATOM 794 N N . TYR A 1 97 ? -3.188 2.133 12.969 1.00 90.06 97 TYR A N 1
ATOM 795 C CA . TYR A 1 97 ? -2.634 2.045 11.623 1.00 90.06 97 TYR A CA 1
ATOM 796 C C . TYR A 1 97 ? -3.366 0.962 10.841 1.00 90.06 97 TYR A C 1
ATOM 798 O O . TYR A 1 97 ? -3.458 -0.172 11.308 1.00 90.06 97 TYR A O 1
ATOM 806 N N . ALA A 1 98 ? -3.853 1.311 9.651 1.00 90.19 98 ALA A N 1
ATOM 807 C CA . ALA A 1 98 ? -4.440 0.368 8.711 1.00 90.19 98 ALA A CA 1
ATOM 808 C C . ALA A 1 98 ? -3.410 -0.026 7.647 1.00 90.19 98 ALA A C 1
ATOM 810 O O . ALA A 1 98 ? -2.863 0.833 6.952 1.00 90.19 98 ALA A O 1
ATOM 811 N N . TYR A 1 99 ? -3.164 -1.324 7.520 1.00 89.94 99 TYR A N 1
ATOM 812 C CA . TYR A 1 99 ? -2.327 -1.918 6.488 1.00 89.94 99 TYR A CA 1
ATOM 813 C C . TYR A 1 99 ? -3.221 -2.646 5.494 1.00 89.94 99 TYR A C 1
ATOM 815 O O . TYR A 1 99 ? -4.033 -3.482 5.887 1.00 89.94 99 TYR A O 1
ATOM 823 N N . PHE A 1 100 ? -3.060 -2.325 4.215 1.00 88.19 100 PHE A N 1
ATOM 824 C CA . PHE A 1 100 ? -3.788 -2.949 3.118 1.00 88.19 100 PHE A CA 1
ATOM 825 C C . PHE A 1 100 ? -2.825 -3.847 2.350 1.00 88.19 100 PHE A C 1
ATOM 827 O O . PHE A 1 100 ? -1.737 -3.403 1.981 1.00 88.19 100 PHE A O 1
ATOM 834 N N . ALA A 1 101 ? -3.215 -5.099 2.137 1.00 88.56 101 ALA A N 1
ATOM 835 C CA . ALA A 1 101 ? -2.460 -6.062 1.347 1.00 88.56 101 ALA A CA 1
ATOM 836 C C . ALA A 1 101 ? -3.331 -6.554 0.193 1.00 88.56 101 ALA A C 1
ATOM 838 O O . ALA A 1 101 ? -4.449 -7.022 0.420 1.00 88.56 101 ALA A O 1
ATOM 839 N N . ILE A 1 102 ? -2.812 -6.430 -1.022 1.00 85.69 102 ILE A N 1
ATOM 840 C CA . ILE A 1 102 ? -3.466 -6.832 -2.266 1.00 85.69 102 ILE A CA 1
ATOM 841 C C . ILE A 1 102 ? -2.584 -7.883 -2.912 1.00 85.69 102 ILE A C 1
ATOM 843 O O . ILE A 1 102 ? -1.359 -7.801 -2.834 1.00 85.69 102 ILE A O 1
ATOM 847 N N . GLU A 1 103 ? -3.220 -8.875 -3.510 1.00 81.19 103 GLU A N 1
ATOM 848 C CA . GLU A 1 103 ? -2.540 -9.865 -4.325 1.00 81.19 103 GLU A CA 1
ATOM 849 C C . GLU A 1 103 ? -2.525 -9.353 -5.767 1.00 81.19 103 GLU A C 1
ATOM 851 O O . GLU A 1 103 ? -3.580 -9.125 -6.359 1.00 81.19 103 GLU A O 1
ATOM 856 N N . GLU A 1 104 ? -1.330 -9.093 -6.291 1.00 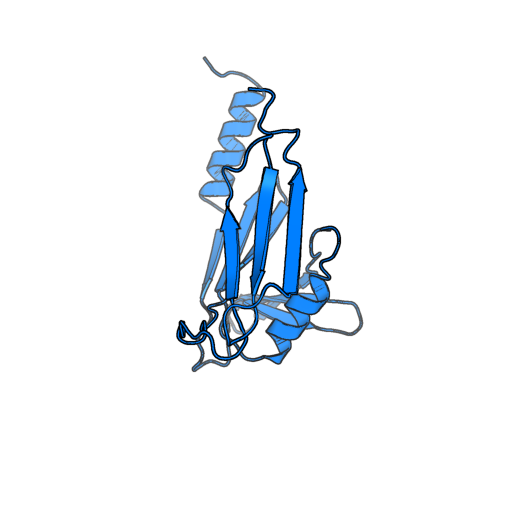76.50 104 GLU A N 1
ATOM 857 C CA . GLU A 1 104 ? -1.121 -8.708 -7.685 1.00 76.50 104 GLU A CA 1
ATOM 858 C C . GLU A 1 104 ? -0.712 -9.951 -8.474 1.00 76.50 104 GLU A C 1
ATOM 860 O O . GLU A 1 104 ? 0.258 -10.630 -8.129 1.00 76.50 104 GLU A O 1
ATOM 865 N N . GLU A 1 105 ? -1.448 -10.252 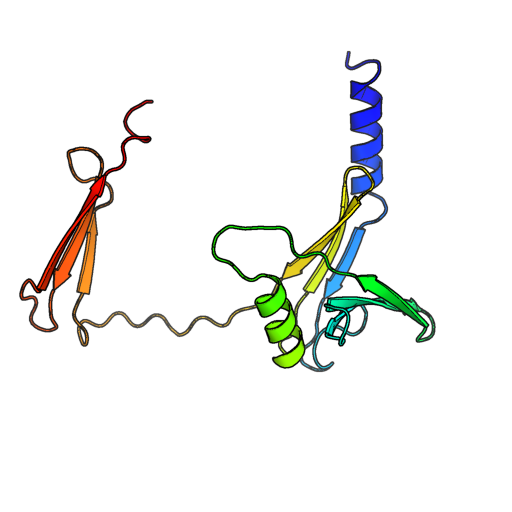-9.541 1.00 78.38 105 GLU A N 1
ATOM 866 C CA . GLU A 1 105 ? -1.002 -11.228 -10.527 1.00 78.38 105 GLU A CA 1
ATOM 867 C C . GLU A 1 105 ? 0.048 -10.553 -11.411 1.00 78.38 105 GLU A C 1
ATOM 869 O O . GLU A 1 105 ? -0.256 -9.642 -12.186 1.00 78.38 105 GLU A O 1
ATOM 874 N N . TYR A 1 106 ? 1.303 -10.977 -11.277 1.00 77.06 106 TYR A N 1
ATOM 875 C CA . TYR A 1 106 ? 2.348 -10.552 -12.197 1.00 77.06 106 TYR A CA 1
ATOM 876 C C . TYR A 1 106 ? 2.177 -11.286 -13.529 1.00 77.06 106 TYR A C 1
ATOM 878 O O . TYR A 1 106 ? 1.892 -12.488 -13.529 1.00 77.06 106 TYR A O 1
ATOM 886 N N . PRO A 1 107 ? 2.358 -10.601 -14.671 1.00 82.56 107 PRO A N 1
ATOM 887 C CA . PRO A 1 107 ? 2.384 -11.285 -15.953 1.00 82.56 107 PRO A CA 1
ATOM 888 C C . PRO A 1 107 ? 3.503 -12.331 -15.952 1.00 82.56 107 PRO A C 1
ATOM 890 O O . PRO A 1 107 ? 4.540 -12.140 -15.310 1.00 82.56 107 PRO A O 1
ATOM 893 N N . GLU A 1 108 ? 3.312 -13.424 -16.694 1.00 86.00 108 GLU A N 1
ATOM 894 C CA . GLU A 1 108 ? 4.382 -14.399 -16.904 1.00 86.00 108 GLU A CA 1
ATOM 895 C C . GLU A 1 108 ? 5.633 -13.689 -17.423 1.00 86.00 108 GLU A C 1
ATOM 897 O O . GLU A 1 108 ? 5.589 -12.954 -18.416 1.00 86.00 108 GLU A O 1
ATOM 902 N N . ILE A 1 109 ? 6.754 -13.911 -16.738 1.00 83.25 109 ILE A N 1
ATOM 903 C CA . ILE A 1 109 ? 8.035 -13.338 -17.130 1.00 83.25 109 ILE A CA 1
ATOM 904 C C . ILE A 1 109 ? 8.421 -13.960 -18.471 1.00 83.25 109 ILE A C 1
ATOM 906 O O . ILE A 1 109 ? 8.743 -15.144 -18.556 1.00 83.25 109 ILE A O 1
ATOM 910 N N . LYS A 1 110 ? 8.408 -13.146 -19.526 1.00 85.00 110 LYS A N 1
ATOM 911 C CA . LYS A 1 110 ? 8.924 -13.516 -20.842 1.00 85.00 110 LYS A CA 1
ATOM 912 C C . LYS A 1 110 ? 10.290 -12.876 -21.020 1.00 85.00 110 LYS A C 1
ATOM 914 O O . LYS A 1 110 ? 10.417 -11.659 -20.943 1.00 85.00 110 LYS A O 1
ATOM 919 N N . ILE A 1 111 ? 11.306 -13.703 -21.248 1.00 82.94 111 ILE A N 1
ATOM 920 C CA . ILE A 1 111 ? 12.652 -13.234 -21.581 1.00 82.94 111 ILE A CA 1
ATOM 921 C C . ILE A 1 111 ? 12.752 -13.211 -23.103 1.00 82.94 111 ILE A C 1
ATOM 923 O O . ILE A 1 111 ? 12.867 -14.256 -23.743 1.00 82.94 111 ILE A O 1
ATOM 927 N N . THR A 1 112 ? 12.672 -12.019 -23.684 1.00 87.38 112 THR A N 1
ATOM 928 C CA . THR A 1 112 ? 12.740 -11.794 -25.131 1.00 87.38 112 THR A CA 1
ATOM 929 C C . THR A 1 112 ? 13.714 -10.658 -25.437 1.00 87.38 112 THR A C 1
ATOM 931 O O . THR A 1 112 ? 14.019 -9.837 -24.576 1.00 87.38 112 THR A O 1
ATOM 934 N N . LYS A 1 113 ? 14.237 -10.638 -26.668 1.00 86.56 113 LYS A N 1
ATOM 935 C CA . LYS A 1 113 ? 15.042 -9.527 -27.215 1.00 86.56 113 LYS A CA 1
ATOM 936 C C . LYS A 1 113 ? 14.276 -8.737 -28.281 1.00 86.56 113 LYS A C 1
ATOM 938 O O . LYS A 1 113 ? 14.856 -7.905 -28.960 1.00 86.56 113 LYS A O 1
ATOM 943 N N . ASP A 1 114 ? 12.985 -9.021 -28.435 1.00 92.25 114 ASP A N 1
ATOM 944 C CA . ASP A 1 114 ? 12.076 -8.449 -29.438 1.00 92.25 114 ASP A CA 1
ATOM 945 C C . ASP A 1 114 ? 11.829 -6.947 -29.268 1.00 92.25 114 ASP A C 1
ATOM 947 O O . ASP A 1 114 ? 11.205 -6.343 -30.126 1.00 92.25 114 ASP A O 1
ATOM 951 N N . LYS A 1 115 ? 12.291 -6.346 -28.169 1.00 91.50 115 LYS A N 1
ATOM 952 C CA . LYS A 1 115 ? 12.267 -4.897 -27.939 1.00 91.50 115 LYS A CA 1
ATOM 953 C C . LYS A 1 115 ? 13.634 -4.357 -27.526 1.00 91.50 115 LYS A C 1
ATOM 955 O O . LYS A 1 115 ? 13.716 -3.306 -26.897 1.00 91.50 115 LYS A O 1
ATOM 960 N N . GLY A 1 116 ? 14.695 -5.101 -27.827 1.00 93.56 116 GLY A N 1
ATOM 961 C CA . GLY A 1 116 ? 16.017 -4.827 -27.289 1.00 93.56 116 GLY A CA 1
ATOM 962 C C . GLY A 1 116 ? 16.203 -5.325 -25.857 1.00 93.56 116 GLY A C 1
ATOM 963 O O . GLY A 1 116 ? 15.402 -6.103 -25.335 1.00 93.56 116 GLY A O 1
ATOM 964 N N . VAL A 1 117 ? 17.313 -4.928 -25.238 1.00 95.12 117 VAL A N 1
ATOM 965 C CA . VAL A 1 117 ? 17.713 -5.367 -23.893 1.00 95.12 117 VAL A CA 1
ATOM 966 C C . VAL A 1 117 ? 18.323 -4.199 -23.130 1.00 95.12 117 VAL A C 1
ATOM 968 O O . VAL A 1 117 ? 19.117 -3.444 -23.685 1.00 95.12 117 VAL A O 1
ATOM 971 N N . ILE A 1 118 ? 18.006 -4.102 -21.837 1.00 96.00 118 ILE A N 1
ATOM 972 C CA . ILE A 1 118 ? 18.734 -3.246 -20.897 1.00 96.00 118 ILE A CA 1
ATOM 973 C C . ILE A 1 118 ? 19.658 -4.133 -20.060 1.00 96.00 118 ILE A C 1
ATOM 975 O O . ILE A 1 118 ? 19.194 -4.976 -19.293 1.00 96.00 118 ILE A O 1
ATOM 979 N N . GLY A 1 119 ? 20.967 -3.961 -20.224 1.00 94.62 119 GLY A N 1
ATOM 980 C CA . GLY A 1 119 ? 21.976 -4.547 -19.347 1.00 94.62 119 GLY A CA 1
ATOM 981 C C . GLY A 1 119 ? 22.237 -3.617 -18.168 1.00 94.62 119 GLY A C 1
ATOM 982 O O . GLY A 1 119 ? 22.363 -2.413 -18.368 1.00 94.62 119 GLY A O 1
ATOM 983 N N . VAL A 1 120 ? 22.318 -4.159 -16.954 1.00 96.31 120 VAL A N 1
ATOM 984 C CA . VAL A 1 120 ? 22.615 -3.395 -15.733 1.00 96.31 120 VAL A CA 1
ATOM 985 C C . VAL A 1 120 ? 23.797 -4.043 -15.024 1.00 96.31 120 VAL A C 1
ATOM 987 O O . VAL A 1 120 ? 23.749 -5.233 -14.718 1.00 96.31 120 VAL A O 1
ATOM 990 N N . ASP A 1 121 ? 24.832 -3.256 -14.746 1.00 94.56 121 ASP A N 1
ATOM 991 C CA . ASP A 1 121 ? 25.965 -3.632 -13.905 1.00 94.56 121 ASP A CA 1
ATOM 992 C C . ASP A 1 121 ? 25.940 -2.785 -12.628 1.00 94.56 121 ASP A C 1
ATOM 994 O O . ASP A 1 121 ? 26.186 -1.579 -12.650 1.00 94.56 121 ASP A O 1
ATOM 998 N N . ALA A 1 122 ? 25.600 -3.421 -11.509 1.00 91.69 122 ALA A N 1
ATOM 999 C CA . ALA A 1 122 ? 25.523 -2.767 -10.206 1.00 91.69 122 ALA A CA 1
ATOM 1000 C C . ALA A 1 122 ? 26.883 -2.670 -9.487 1.00 91.69 122 ALA A C 1
ATOM 1002 O O . ALA A 1 122 ? 26.941 -2.117 -8.392 1.00 91.69 122 ALA A O 1
ATOM 1003 N N . ASN A 1 123 ? 27.951 -3.226 -10.068 1.00 87.94 123 ASN A N 1
ATOM 1004 C CA . ASN A 1 123 ? 29.295 -3.272 -9.492 1.00 87.94 123 ASN A CA 1
ATOM 1005 C C . ASN A 1 123 ? 30.328 -2.603 -10.420 1.00 87.94 123 ASN A C 1
ATOM 1007 O O . ASN A 1 123 ? 31.486 -3.019 -10.492 1.00 87.94 123 ASN A O 1
ATOM 1011 N N . ALA A 1 124 ? 29.900 -1.578 -11.159 1.00 84.81 124 ALA A N 1
ATOM 1012 C CA . ALA A 1 124 ? 30.763 -0.842 -12.066 1.00 84.81 124 ALA A CA 1
ATOM 1013 C C . ALA A 1 124 ? 31.668 0.138 -11.299 1.00 84.81 124 ALA A C 1
ATOM 1015 O O . ALA A 1 124 ? 31.253 0.758 -10.318 1.00 84.81 124 ALA A O 1
ATOM 1016 N N . TYR A 1 125 ? 32.904 0.302 -11.779 1.00 80.56 125 TYR A N 1
ATOM 1017 C CA . TYR A 1 125 ? 33.890 1.228 -11.214 1.00 80.56 125 TYR A CA 1
ATOM 1018 C C . TYR A 1 125 ? 34.007 2.509 -12.061 1.00 80.56 125 TYR A C 1
ATOM 1020 O O . TYR A 1 125 ? 34.102 2.401 -13.289 1.00 80.56 125 TYR A O 1
ATOM 1028 N N . PRO A 1 126 ? 34.077 3.716 -11.459 1.00 84.19 126 PRO A N 1
ATOM 1029 C CA . PRO A 1 126 ? 33.926 4.026 -10.024 1.00 84.19 126 PRO A CA 1
ATOM 1030 C C . PRO A 1 126 ? 32.491 3.783 -9.532 1.00 84.19 126 PRO A C 1
ATOM 1032 O O . PRO A 1 126 ? 31.598 3.809 -10.366 1.00 84.19 126 PRO A O 1
ATOM 1035 N N . ASP A 1 127 ? 32.266 3.607 -8.224 1.00 87.19 127 ASP A N 1
ATOM 1036 C CA . ASP A 1 127 ? 30.989 3.162 -7.622 1.00 87.19 127 ASP A CA 1
ATOM 1037 C C . ASP A 1 127 ? 29.731 3.773 -8.260 1.00 87.19 127 ASP A C 1
ATOM 1039 O O . ASP A 1 127 ? 29.293 4.892 -7.956 1.00 87.19 127 ASP A O 1
ATOM 1043 N N . ASN A 1 128 ? 29.140 3.013 -9.179 1.00 90.38 128 ASN A N 1
ATOM 1044 C CA . ASN A 1 128 ? 27.948 3.406 -9.905 1.00 90.38 128 ASN A CA 1
ATOM 1045 C C . ASN A 1 128 ? 27.146 2.181 -10.361 1.00 90.38 128 ASN A C 1
ATOM 1047 O O . ASN A 1 128 ? 27.670 1.073 -10.468 1.00 90.38 128 ASN A O 1
ATOM 1051 N N . ILE A 1 129 ? 25.862 2.397 -10.635 1.00 93.44 129 ILE A N 1
ATOM 1052 C CA . ILE A 1 129 ? 25.064 1.449 -11.413 1.00 93.44 129 ILE A CA 1
ATOM 1053 C C . ILE A 1 129 ? 25.196 1.873 -12.867 1.00 93.44 129 ILE A C 1
ATOM 1055 O O . ILE A 1 129 ? 24.640 2.903 -13.259 1.00 93.44 129 ILE A O 1
ATOM 1059 N N . SER A 1 130 ? 25.928 1.094 -13.654 1.00 95.06 130 SER A N 1
ATOM 1060 C CA . SER A 1 130 ? 26.027 1.282 -15.097 1.00 95.06 130 SER A CA 1
ATOM 1061 C C . SER A 1 130 ? 24.888 0.556 -15.791 1.00 95.06 130 SER A C 1
ATOM 1063 O O . SER A 1 130 ? 24.466 -0.522 -15.370 1.00 95.06 130 SER A O 1
ATOM 1065 N N . TRP A 1 131 ? 24.389 1.133 -16.874 1.00 96.94 131 TRP A N 1
ATOM 1066 C CA . TRP A 1 131 ? 23.398 0.482 -17.713 1.00 96.94 131 TRP A CA 1
ATOM 1067 C C . TRP A 1 131 ? 23.672 0.740 -19.191 1.00 96.94 131 TRP A C 1
ATOM 1069 O O . TRP A 1 131 ? 24.253 1.758 -19.572 1.00 96.94 131 TRP A O 1
ATOM 1079 N N . VAL A 1 132 ? 23.246 -0.206 -20.019 1.00 96.88 132 VAL A N 1
ATOM 1080 C CA . VAL A 1 132 ? 23.323 -0.141 -21.477 1.00 96.88 132 VAL A CA 1
ATOM 1081 C C . VAL A 1 132 ? 21.992 -0.570 -22.063 1.00 96.88 132 VAL A C 1
ATOM 1083 O O . VAL A 1 132 ? 21.401 -1.542 -21.605 1.00 96.88 132 VAL A O 1
ATOM 1086 N N . GLU A 1 133 ? 21.526 0.139 -23.075 1.00 97.69 133 GLU A N 1
ATOM 1087 C CA . GLU A 1 133 ? 20.361 -0.212 -23.872 1.00 97.69 133 GLU A CA 1
ATOM 1088 C C . GLU A 1 133 ? 20.829 -0.611 -25.269 1.00 97.69 133 GLU A C 1
ATOM 1090 O O . GLU A 1 133 ? 21.570 0.124 -25.930 1.00 97.69 133 GLU A O 1
ATOM 1095 N N . VAL A 1 134 ? 20.393 -1.782 -25.721 1.00 97.62 134 VAL A N 1
ATOM 1096 C CA . VAL A 1 134 ? 20.636 -2.265 -27.080 1.00 97.62 134 VAL A CA 1
ATOM 1097 C C . VAL A 1 134 ? 19.322 -2.544 -27.788 1.00 97.62 134 VAL A C 1
ATOM 1099 O O . VAL A 1 134 ? 18.356 -2.949 -27.145 1.00 97.62 134 VAL A O 1
ATOM 1102 N N . ASP A 1 135 ? 19.296 -2.360 -29.105 1.00 96.44 135 ASP A N 1
ATOM 1103 C CA . ASP A 1 135 ? 18.151 -2.700 -29.945 1.00 96.44 135 ASP A CA 1
ATOM 1104 C C . ASP A 1 135 ? 17.977 -4.225 -30.100 1.00 96.44 135 ASP A C 1
ATOM 1106 O O . ASP A 1 135 ? 18.750 -5.036 -29.582 1.00 96.44 135 ASP A O 1
ATOM 1110 N N . GLU A 1 136 ? 16.951 -4.634 -30.846 1.00 96.25 136 GLU A N 1
ATOM 1111 C CA . GLU A 1 136 ? 16.625 -6.043 -31.114 1.00 96.25 136 GLU A CA 1
ATOM 1112 C C . GLU A 1 136 ? 17.759 -6.828 -31.801 1.00 96.25 136 GLU A C 1
ATOM 1114 O O . GLU A 1 136 ? 17.822 -8.056 -31.710 1.00 96.25 136 GLU A O 1
ATOM 1119 N N . LYS A 1 137 ? 18.672 -6.128 -32.486 1.00 95.44 137 LYS A N 1
ATOM 1120 C CA . LYS A 1 137 ? 19.840 -6.692 -33.176 1.00 95.44 137 LYS A CA 1
ATOM 1121 C C . LYS A 1 137 ? 21.107 -6.637 -32.319 1.00 95.44 137 LYS A C 1
ATOM 1123 O O . LYS A 1 137 ? 22.141 -7.150 -32.742 1.00 95.44 137 LYS A O 1
ATOM 1128 N N . GLY A 1 138 ? 21.033 -6.055 -31.123 1.00 93.25 138 GLY A N 1
ATOM 1129 C CA . GLY A 1 138 ? 22.168 -5.861 -30.228 1.00 93.25 138 GLY A CA 1
ATOM 1130 C C . GLY A 1 138 ? 23.002 -4.616 -30.533 1.00 93.25 138 GLY A C 1
ATOM 1131 O O . GLY A 1 138 ? 24.101 -4.496 -29.993 1.00 93.25 138 GLY A O 1
ATOM 1132 N N . ASN A 1 139 ? 22.522 -3.694 -31.372 1.00 97.25 139 ASN A N 1
ATOM 1133 C CA . ASN A 1 139 ? 23.204 -2.420 -31.586 1.00 97.25 139 ASN A CA 1
ATOM 1134 C C . ASN A 1 139 ? 22.982 -1.502 -30.385 1.00 97.25 139 ASN A C 1
ATOM 1136 O O . ASN A 1 139 ? 21.873 -1.4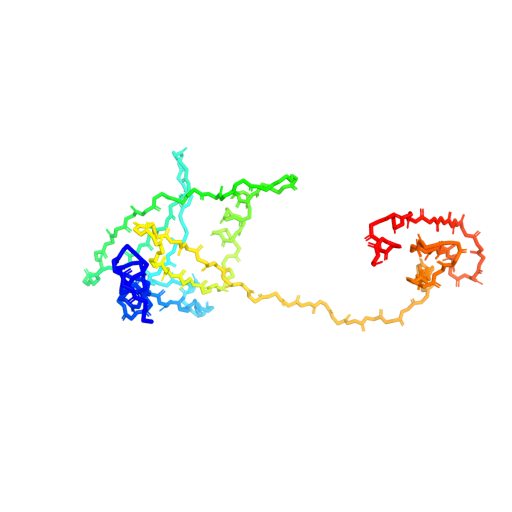16 -29.862 1.00 97.25 139 ASN A O 1
ATOM 1140 N N . LEU A 1 140 ? 24.026 -0.781 -29.980 1.00 97.44 140 LEU A N 1
ATOM 1141 C CA . LEU A 1 140 ? 23.959 0.197 -28.899 1.00 97.44 140 LEU A CA 1
ATOM 1142 C C . LEU A 1 140 ? 22.970 1.322 -29.240 1.00 97.44 140 LEU A C 1
ATOM 1144 O O . LEU A 1 140 ? 23.153 2.019 -30.236 1.00 97.44 140 LEU A O 1
ATOM 1148 N N . ILE A 1 141 ? 21.966 1.519 -28.387 1.00 98.00 141 ILE A N 1
ATOM 1149 C CA . ILE A 1 141 ? 21.055 2.668 -28.440 1.00 98.00 141 ILE A CA 1
ATOM 1150 C C . ILE A 1 141 ? 21.576 3.759 -27.512 1.00 98.00 141 ILE A C 1
ATOM 1152 O O . ILE A 1 141 ? 21.776 4.902 -27.923 1.00 98.00 141 ILE A O 1
ATOM 1156 N N . SER A 1 142 ? 21.794 3.409 -26.247 1.00 97.69 142 SER A N 1
ATOM 1157 C CA . SER A 1 142 ? 22.191 4.362 -25.222 1.00 97.69 142 SER A CA 1
ATOM 1158 C C . SER A 1 142 ? 22.912 3.658 -24.073 1.00 97.69 142 SER A C 1
ATOM 1160 O O . SER A 1 142 ? 22.890 2.434 -23.947 1.00 97.69 142 SER A O 1
ATOM 1162 N N . TYR A 1 143 ? 23.613 4.431 -23.255 1.00 97.19 143 TYR A N 1
ATOM 1163 C CA . TYR A 1 143 ? 24.245 3.946 -22.037 1.00 97.19 143 TYR A CA 1
ATOM 1164 C C . TYR A 1 143 ? 24.328 5.084 -21.029 1.00 97.19 143 TYR A C 1
ATOM 1166 O O . TYR A 1 143 ? 24.279 6.265 -21.386 1.00 97.19 143 TYR A O 1
ATOM 1174 N N . GLY A 1 144 ? 24.483 4.733 -19.762 1.00 96.12 144 GLY A N 1
ATOM 1175 C CA . GLY A 1 144 ? 24.644 5.716 -18.710 1.00 96.12 144 GLY A CA 1
ATOM 1176 C C . GLY A 1 144 ? 25.070 5.087 -17.402 1.00 96.12 144 GLY A C 1
ATOM 1177 O O . GLY A 1 144 ? 25.234 3.873 -17.284 1.00 96.12 144 GLY A O 1
ATOM 1178 N N . SER A 1 145 ? 25.236 5.939 -16.402 1.00 95.06 145 SER A N 1
ATOM 1179 C CA . SER A 1 145 ? 25.535 5.510 -15.047 1.00 95.06 145 SER A CA 1
ATOM 1180 C C . SER A 1 145 ? 24.783 6.357 -14.032 1.00 95.06 145 SER A C 1
ATOM 1182 O O . SER A 1 145 ? 24.492 7.535 -14.255 1.00 95.06 145 SER A O 1
ATOM 1184 N N . ILE A 1 146 ? 24.441 5.731 -12.911 1.00 93.62 146 ILE A N 1
ATOM 1185 C CA . ILE A 1 146 ? 23.881 6.396 -11.739 1.00 93.62 146 ILE A CA 1
ATOM 1186 C C . ILE A 1 146 ? 24.955 6.333 -10.651 1.00 93.62 146 ILE A C 1
ATOM 1188 O O . ILE A 1 146 ? 25.238 5.235 -10.165 1.00 93.62 146 ILE A O 1
ATOM 1192 N N . PRO A 1 147 ? 25.583 7.465 -10.283 1.00 89.88 147 PRO A N 1
ATOM 1193 C CA . PRO A 1 147 ? 26.621 7.469 -9.261 1.00 89.88 147 PRO A CA 1
ATOM 1194 C C . PRO A 1 147 ? 26.043 7.034 -7.911 1.00 89.88 147 PRO A C 1
ATOM 1196 O O . PRO A 1 147 ? 24.927 7.417 -7.554 1.00 89.88 147 PRO A O 1
ATOM 1199 N N . MET A 1 148 ? 26.818 6.261 -7.150 1.00 85.81 148 MET A N 1
ATOM 1200 C CA . MET A 1 148 ? 26.434 5.750 -5.830 1.00 85.81 148 MET A CA 1
ATOM 1201 C C . MET A 1 148 ? 27.340 6.312 -4.718 1.00 85.81 148 MET A C 1
ATOM 1203 O O . MET A 1 148 ? 28.049 5.555 -4.056 1.00 85.81 148 MET A O 1
ATOM 1207 N N . PRO A 1 149 ? 27.324 7.636 -4.466 1.00 78.25 149 PRO A N 1
ATOM 1208 C CA . PRO A 1 149 ? 28.267 8.275 -3.543 1.00 78.25 149 PRO A CA 1
ATOM 1209 C C . PRO A 1 149 ? 28.126 7.813 -2.082 1.00 78.25 149 PRO A C 1
ATOM 1211 O O . PRO A 1 149 ? 29.075 7.931 -1.316 1.00 78.25 149 PRO A O 1
ATOM 1214 N N . GLU A 1 150 ? 26.964 7.284 -1.689 1.00 76.38 150 GLU A N 1
ATOM 1215 C CA . GLU A 1 150 ? 26.679 6.847 -0.313 1.00 76.38 150 GLU A CA 1
ATOM 1216 C C . GLU A 1 150 ? 27.102 5.392 -0.018 1.00 76.38 150 GLU A C 1
ATOM 1218 O O . GLU A 1 150 ? 27.026 4.964 1.130 1.00 76.38 150 GLU A O 1
ATOM 1223 N N . LEU A 1 151 ? 27.547 4.618 -1.021 1.00 67.31 151 LEU A N 1
ATOM 1224 C CA . LEU A 1 151 ? 28.044 3.245 -0.816 1.00 67.31 151 LEU A CA 1
ATOM 1225 C C . LEU A 1 151 ? 29.558 3.182 -0.574 1.00 67.31 151 LEU A C 1
ATOM 1227 O O . LEU A 1 151 ? 30.029 2.249 0.071 1.00 67.31 151 LEU A O 1
ATOM 1231 N N . ALA A 1 152 ? 30.301 4.190 -1.033 1.00 59.56 152 ALA A N 1
ATOM 1232 C CA . ALA A 1 152 ? 31.753 4.277 -0.886 1.00 59.56 152 ALA A CA 1
ATOM 1233 C C . ALA A 1 152 ? 32.214 4.685 0.531 1.00 59.56 152 ALA A C 1
ATOM 1235 O O . ALA A 1 152 ? 33.397 4.595 0.846 1.00 59.56 152 ALA A O 1
ATOM 1236 N N . SER A 1 153 ? 31.307 5.180 1.383 1.00 56.12 153 SER A N 1
ATOM 1237 C CA . SER A 1 153 ? 31.627 5.781 2.689 1.00 56.12 153 SER A CA 1
ATOM 1238 C C . SER A 1 153 ? 31.509 4.815 3.879 1.00 56.12 153 SER A C 1
ATOM 1240 O O . SER A 1 153 ? 31.107 5.239 4.965 1.00 56.12 153 SER A O 1
ATOM 1242 N N . GLY A 1 154 ? 31.780 3.526 3.656 1.00 49.00 154 GLY A N 1
ATOM 1243 C CA . GLY A 1 154 ? 31.774 2.484 4.692 1.00 49.00 154 GLY A CA 1
ATOM 1244 C C . GLY A 1 154 ? 32.886 2.627 5.725 1.00 49.00 154 GLY A C 1
ATOM 1245 O O . GLY A 1 154 ? 33.990 3.081 5.352 1.00 49.00 154 GLY A O 1
#

Secondary structure (DSSP, 8-state):
---THHHHHHHHHHHHHHSS-EEE--BGGGTB-SSEEEEEETTEEEEEEEEETTEEEEEE--PPP-TT--HHHHHHHHHHS---EEEEEEEETTEEEEEEEE---PPP-----BTBEEEEEEEETTTEEEEEEE-TTS-EEEEEEEE-TTTS--

Organism: NCBI:txid911092

Sequence (154 aa):
HINGKEYQKLKTKWQERRKGNLYSRGDKSKKGNLNTRIEVKENGTFLRINVGERKYVYAKIQAGWKKNKNREGILQEISESNIPYSVELKLKNGSIYAYFAIEEEYPEIKITKDKGVIGVDANAYPDNISWVEVDEKGNLISYGSIPMPELASG

pLDDT: mean 84.92, std 10.09, range [46.88, 98.0]

Foldseek 3Di:
DDDDPRVVLVVVVVCQVVPWKDKFWFDLVVLATPQWAWDADPVAIWIWGDPDPNDTDIDGDDDDDDPPDPVSVVSVCVNVVSFHWMWIWTQDPNDTDIDIGGDDDDPPDDDACQAWDKDWDCPDPPRWIKIFTAHSVRHTDDIDTGHDPPVVPD

Radius of gyration: 23.62 Å; chains: 1; bounding box: 59×29×68 Å

InterPro domains:
  IPR060105 SSO2105-like, N-terminal domain [PF27229] (6-115)